Protein AF-A0A9D6K409-F1 (afdb_monomer_lite)

Secondary structure (DSSP, 8-state):
-PPTT---PPPPP----EEEEEEE-TTSTT-EEEEEE-GGGTTSTTS-HHHHHHHHHHHHHHHHHS-GGG------TT-TT-SS-HHHHHSHHHHHHHHHHHHHHHHHHHHT-TTSHHHHHHHHHHHHHHHHHHS-S-S---------PPPPPP-EEEETTTTEEEE------

Structure (mmCIF, N/CA/C/O backbone):
data_AF-A0A9D6K409-F1
#
_entry.id   AF-A0A9D6K409-F1
#
loop_
_atom_site.group_PDB
_atom_site.id
_atom_site.type_symbol
_atom_site.label_atom_id
_atom_site.label_alt_id
_atom_site.label_comp_id
_atom_site.label_asym_id
_atom_site.label_entity_id
_atom_site.label_seq_id
_atom_site.pdbx_PDB_ins_code
_atom_site.Cartn_x
_atom_site.Cartn_y
_atom_site.Cartn_z
_atom_site.occupancy
_atom_site.B_iso_or_equiv
_atom_site.auth_seq_id
_atom_site.auth_comp_id
_atom_site.auth_asym_id
_atom_site.auth_atom_id
_atom_site.pdbx_PDB_model_num
ATOM 1 N N . MET A 1 1 ? 6.506 -5.562 11.663 1.00 74.88 1 MET A N 1
ATOM 2 C CA . MET A 1 1 ? 5.086 -5.156 11.768 1.00 74.88 1 MET A CA 1
ATOM 3 C C . MET A 1 1 ? 4.686 -5.134 13.236 1.00 74.88 1 MET A C 1
ATOM 5 O O . MET A 1 1 ? 5.100 -6.053 13.941 1.00 74.88 1 MET A O 1
ATOM 9 N N . PRO A 1 2 ? 3.951 -4.115 13.719 1.00 81.44 2 PRO A N 1
ATOM 10 C CA . PRO A 1 2 ? 3.450 -4.098 15.094 1.00 81.44 2 PRO A CA 1
ATOM 11 C C . PRO A 1 2 ? 2.512 -5.288 15.328 1.00 81.44 2 PRO A C 1
ATOM 13 O O . PRO A 1 2 ? 1.765 -5.674 14.425 1.00 81.44 2 PRO A O 1
ATOM 16 N N . LYS A 1 3 ? 2.571 -5.899 16.517 1.00 85.06 3 LYS A N 1
ATOM 17 C CA . LYS A 1 3 ? 1.696 -7.034 16.850 1.00 85.06 3 LYS A CA 1
ATOM 18 C C . LYS A 1 3 ? 0.234 -6.566 16.925 1.00 85.06 3 LYS A C 1
ATOM 20 O O . LYS A 1 3 ? 0.008 -5.430 17.344 1.00 85.06 3 LYS A O 1
ATOM 25 N N . PRO A 1 4 ? -0.744 -7.418 16.568 1.00 79.50 4 PRO A N 1
ATOM 26 C CA . PRO A 1 4 ? -2.154 -7.079 16.721 1.00 79.50 4 PRO A CA 1
ATOM 27 C C . PRO A 1 4 ? -2.478 -6.642 18.154 1.00 79.50 4 PRO A C 1
ATOM 29 O O . PRO A 1 4 ? -1.999 -7.252 19.109 1.00 79.50 4 PRO A O 1
ATOM 32 N N . GLY A 1 5 ? -3.286 -5.589 18.293 1.00 75.94 5 GLY A N 1
ATOM 33 C CA . GLY A 1 5 ? -3.719 -5.070 19.596 1.00 75.94 5 GLY A CA 1
ATOM 34 C C . GLY A 1 5 ? -2.733 -4.101 20.254 1.00 75.94 5 GLY A C 1
ATOM 35 O O . GLY A 1 5 ? -3.028 -3.566 21.319 1.00 75.94 5 GLY A O 1
ATOM 36 N N . ILE A 1 6 ? -1.585 -3.833 19.625 1.00 82.81 6 ILE A N 1
ATOM 37 C CA . ILE A 1 6 ? -0.689 -2.754 20.046 1.00 82.81 6 ILE A CA 1
ATOM 38 C C . ILE A 1 6 ? -1.163 -1.445 19.414 1.00 82.81 6 ILE A C 1
ATOM 40 O O . ILE A 1 6 ? -1.349 -1.369 18.200 1.00 82.81 6 ILE A O 1
ATOM 44 N N . ARG A 1 7 ? -1.309 -0.398 20.233 1.00 82.06 7 ARG A N 1
ATOM 45 C CA . ARG A 1 7 ? -1.633 0.945 19.739 1.00 82.06 7 ARG A CA 1
ATOM 46 C C . ARG A 1 7 ? -0.500 1.496 18.876 1.00 82.06 7 ARG A C 1
ATOM 48 O O . ARG A 1 7 ? 0.667 1.446 19.264 1.00 82.06 7 ARG A O 1
ATOM 55 N N . VAL A 1 8 ? -0.862 2.047 17.723 1.00 86.50 8 VAL A N 1
ATOM 56 C CA . VAL A 1 8 ? 0.061 2.668 16.768 1.00 86.50 8 VAL A CA 1
ATOM 57 C C . VAL A 1 8 ? -0.159 4.176 16.790 1.00 86.50 8 VAL A C 1
ATOM 59 O O . VAL A 1 8 ? -1.281 4.646 16.606 1.00 86.50 8 VAL A O 1
ATOM 62 N N . SER A 1 9 ? 0.910 4.936 17.026 1.00 84.06 9 SER A N 1
ATOM 63 C CA . SER A 1 9 ? 0.889 6.398 16.977 1.00 84.06 9 SER A CA 1
ATOM 64 C C . SER A 1 9 ? 1.109 6.917 15.557 1.00 84.06 9 SER A C 1
ATOM 66 O O 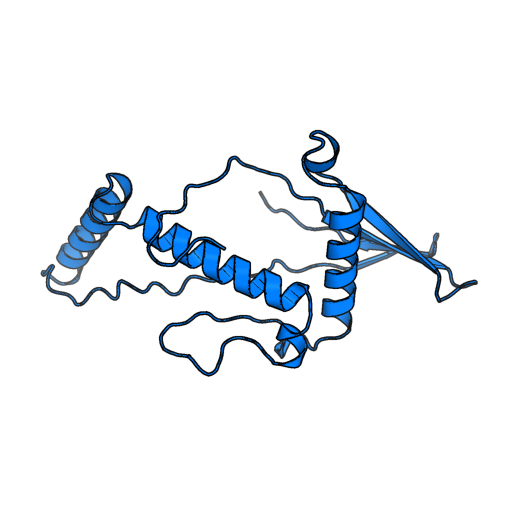. SER A 1 9 ? 1.707 6.252 14.709 1.00 84.06 9 SER A O 1
ATOM 68 N N . LEU A 1 10 ? 0.630 8.135 15.299 1.00 85.50 10 LEU A N 1
ATOM 69 C CA . LEU A 1 10 ? 0.899 8.830 14.045 1.00 85.50 10 LEU A CA 1
ATOM 70 C C . LEU A 1 10 ? 2.362 9.278 13.996 1.00 85.50 10 LEU A C 1
ATOM 72 O O . LEU A 1 10 ? 2.904 9.782 14.983 1.00 85.50 10 LEU A O 1
ATOM 76 N N . SER A 1 11 ? 2.986 9.121 12.832 1.00 83.88 11 SER A N 1
ATOM 77 C CA . SER A 1 11 ? 4.287 9.721 12.561 1.00 83.88 11 SER A CA 1
ATOM 78 C C . SER A 1 11 ? 4.137 11.214 12.242 1.00 83.88 11 SER A C 1
ATOM 80 O O . SER A 1 11 ? 3.062 11.654 11.825 1.00 83.88 11 SER A O 1
ATOM 82 N N . PRO A 1 12 ? 5.219 12.002 12.358 1.00 86.69 12 PRO A N 1
ATOM 83 C CA . PRO A 1 12 ? 5.272 13.331 11.762 1.00 86.69 12 PRO A CA 1
ATOM 84 C C . PRO A 1 12 ? 4.964 13.294 10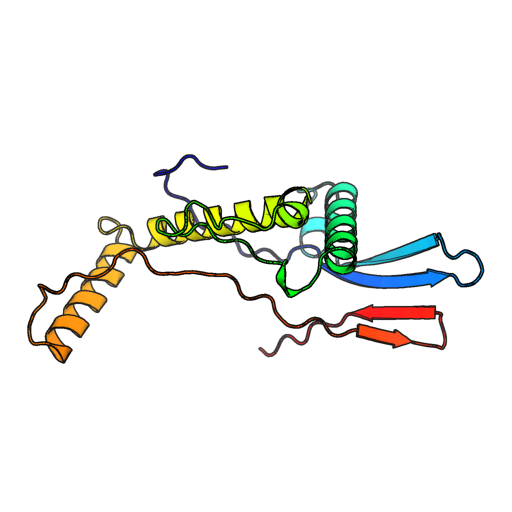.259 1.00 86.69 12 PRO A C 1
ATOM 86 O O . PRO A 1 12 ? 5.142 12.263 9.602 1.00 86.69 12 PRO A O 1
ATOM 89 N N . ALA A 1 13 ? 4.546 14.438 9.713 1.00 86.06 13 ALA A N 1
ATOM 90 C CA . ALA A 1 13 ? 4.397 14.601 8.273 1.00 86.06 13 ALA A CA 1
ATOM 91 C C . ALA A 1 13 ? 5.737 14.347 7.564 1.00 86.06 13 ALA A C 1
ATOM 93 O O . ALA A 1 13 ? 6.794 14.780 8.033 1.00 86.06 13 ALA A O 1
ATOM 94 N N . PHE A 1 14 ? 5.673 13.635 6.443 1.00 84.00 14 PHE A N 1
ATOM 95 C CA . PHE A 1 14 ? 6.836 13.199 5.682 1.00 84.00 14 PHE A CA 1
ATOM 96 C C . PHE A 1 14 ? 6.519 13.243 4.190 1.00 84.00 14 PHE A C 1
ATOM 98 O O . PHE A 1 14 ? 5.485 12.722 3.767 1.00 84.00 14 PHE A O 1
ATOM 105 N N . ASN A 1 15 ? 7.406 13.848 3.399 1.00 86.38 15 ASN A N 1
ATOM 106 C CA . ASN A 1 15 ? 7.340 13.804 1.944 1.00 86.38 15 ASN A CA 1
ATOM 107 C C . ASN A 1 15 ? 8.231 12.662 1.411 1.00 86.38 15 ASN A C 1
ATOM 109 O O . ASN A 1 15 ? 9.458 12.811 1.406 1.00 86.38 15 ASN A O 1
ATOM 113 N N . PRO A 1 16 ? 7.656 11.521 0.982 1.00 85.50 16 PRO A N 1
ATOM 114 C CA . PRO A 1 16 ? 8.441 10.377 0.537 1.00 85.50 16 PRO A CA 1
ATOM 115 C C . PRO A 1 16 ? 9.117 10.634 -0.816 1.00 85.50 16 PRO A C 1
ATOM 117 O O . PRO A 1 16 ? 8.638 11.463 -1.594 1.00 85.50 16 PRO A O 1
ATOM 120 N N . PRO A 1 17 ? 10.188 9.890 -1.144 1.00 88.88 17 PRO A N 1
ATOM 121 C CA . PRO A 1 17 ? 10.723 9.862 -2.496 1.00 88.88 17 PRO A CA 1
ATOM 122 C C . PRO A 1 17 ? 9.666 9.421 -3.513 1.00 88.88 17 PRO A C 1
ATOM 124 O O . PRO A 1 17 ? 8.848 8.540 -3.242 1.00 88.88 17 PRO A O 1
ATOM 127 N N . ILE A 1 18 ? 9.692 10.016 -4.705 1.00 88.81 18 ILE A N 1
ATOM 128 C CA . ILE A 1 18 ? 8.729 9.741 -5.776 1.00 88.81 18 ILE A CA 1
ATOM 129 C C . ILE A 1 18 ? 9.478 9.509 -7.084 1.00 88.81 18 ILE A C 1
ATOM 131 O O . ILE A 1 18 ? 10.304 10.324 -7.495 1.00 88.81 18 ILE A O 1
ATOM 135 N N . LEU A 1 19 ? 9.129 8.435 -7.794 1.00 88.75 19 LEU A N 1
ATOM 136 C CA . LEU A 1 19 ? 9.567 8.241 -9.172 1.00 88.75 19 LEU A CA 1
ATOM 137 C C . LEU A 1 19 ? 8.835 9.232 -10.095 1.00 88.75 19 LEU A C 1
ATOM 139 O O . LEU A 1 19 ? 7.609 9.213 -10.191 1.00 88.75 19 LEU A O 1
ATOM 143 N N . LYS A 1 20 ? 9.585 10.110 -10.765 1.00 88.38 20 LYS A N 1
ATOM 144 C CA . LYS A 1 20 ? 9.060 11.179 -11.633 1.00 88.38 20 LYS A CA 1
ATOM 145 C C . LYS A 1 20 ? 9.179 10.871 -13.116 1.00 88.38 20 LYS A C 1
ATOM 147 O O . LYS A 1 20 ? 8.471 11.47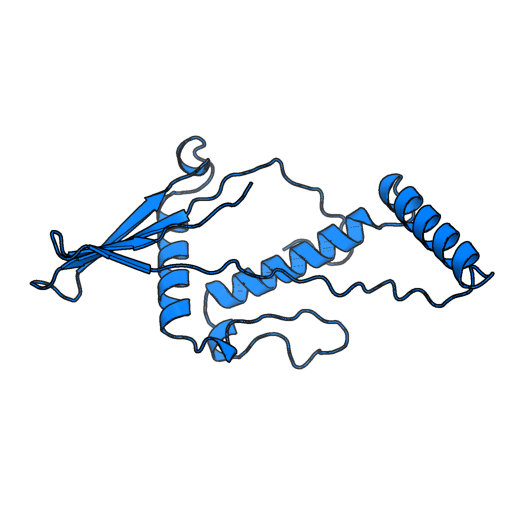9 -13.907 1.00 88.38 20 LYS A O 1
ATOM 152 N N . GLY A 1 21 ? 10.096 10.005 -13.531 1.00 87.25 21 GLY A N 1
ATOM 153 C CA . GLY A 1 21 ? 10.411 9.869 -14.951 1.00 87.25 21 GLY A CA 1
ATOM 154 C C . GLY A 1 21 ? 11.167 8.601 -15.292 1.00 87.25 21 GLY A C 1
ATOM 155 O O . GLY A 1 21 ? 11.855 8.027 -14.448 1.00 87.25 21 GLY A O 1
ATOM 156 N N . LEU A 1 22 ? 11.049 8.214 -16.558 1.00 88.19 22 LEU A N 1
ATOM 157 C CA . LEU A 1 22 ? 11.830 7.159 -17.186 1.00 88.19 22 LEU A CA 1
ATOM 158 C C . LEU A 1 22 ? 12.397 7.706 -18.495 1.00 88.19 22 LEU A C 1
ATOM 160 O O . LEU A 1 22 ? 11.656 8.170 -19.365 1.00 88.19 22 LEU A O 1
ATOM 164 N N . LYS A 1 23 ? 13.714 7.628 -18.641 1.00 87.19 23 LYS A N 1
ATOM 165 C CA . LYS A 1 23 ? 14.391 7.846 -19.912 1.00 87.19 23 LYS A CA 1
ATOM 166 C C . LYS A 1 23 ? 14.759 6.499 -20.512 1.00 87.19 23 LYS A C 1
ATOM 168 O O . LYS A 1 23 ? 15.394 5.673 -19.855 1.00 87.19 23 LYS A O 1
ATOM 173 N N . VAL A 1 24 ? 14.370 6.317 -21.767 1.00 86.25 24 VAL A N 1
ATOM 174 C CA . VAL A 1 24 ? 14.714 5.147 -22.574 1.00 86.25 24 VAL A CA 1
ATOM 175 C C . VAL A 1 24 ? 15.778 5.541 -23.592 1.00 86.25 24 VAL A C 1
ATOM 177 O O . VAL A 1 24 ? 15.830 6.689 -24.036 1.00 86.25 24 VAL A O 1
ATOM 180 N N . HIS A 1 25 ? 16.647 4.600 -23.951 1.00 86.94 25 HIS A N 1
ATOM 181 C CA . HIS A 1 25 ? 17.719 4.827 -24.920 1.00 86.94 25 HIS A CA 1
ATOM 182 C C . HIS A 1 25 ? 17.485 3.922 -26.134 1.00 86.94 25 HIS A C 1
ATOM 184 O O . HIS A 1 25 ? 17.727 2.723 -26.022 1.00 86.94 25 HIS A O 1
ATOM 190 N N . PRO A 1 26 ? 17.016 4.446 -27.283 1.00 85.50 26 PRO A N 1
ATOM 191 C CA . PRO A 1 26 ? 16.716 3.622 -28.461 1.00 85.50 26 PRO A CA 1
ATOM 192 C C . PRO A 1 26 ? 17.909 2.785 -28.939 1.00 85.50 26 PRO A C 1
ATOM 194 O O . PRO A 1 26 ? 17.744 1.630 -29.319 1.00 85.50 26 PRO A O 1
ATOM 197 N N . ASP A 1 27 ? 19.115 3.344 -28.828 1.00 91.19 27 ASP A N 1
ATOM 198 C CA . ASP A 1 27 ? 20.362 2.686 -29.235 1.00 91.19 27 ASP A CA 1
ATOM 199 C C . ASP A 1 27 ? 20.825 1.601 -28.241 1.00 91.19 27 ASP A C 1
ATOM 201 O O . ASP A 1 27 ? 21.714 0.808 -28.544 1.00 91.19 27 ASP A O 1
ATOM 205 N N . ASN A 1 28 ? 20.243 1.555 -27.036 1.00 90.25 28 ASN A N 1
ATOM 206 C CA . ASN A 1 28 ? 20.486 0.516 -26.038 1.00 90.25 28 ASN A CA 1
ATOM 207 C C . ASN A 1 28 ? 19.191 0.227 -25.251 1.00 90.25 28 ASN A C 1
ATOM 209 O O . ASN A 1 28 ? 18.998 0.776 -24.161 1.00 90.25 28 ASN A O 1
ATOM 213 N N . PRO A 1 29 ? 18.308 -0.642 -25.773 1.00 85.12 29 PRO A N 1
ATOM 214 C CA . PRO A 1 29 ? 16.947 -0.819 -25.261 1.00 85.12 29 PRO A CA 1
ATOM 215 C C . PRO A 1 29 ? 16.872 -1.419 -23.850 1.00 85.12 29 PRO A C 1
ATOM 217 O O . PRO A 1 29 ? 15.819 -1.366 -23.222 1.00 85.12 29 PRO A O 1
ATOM 220 N N . PHE A 1 30 ? 17.972 -1.971 -23.331 1.00 86.62 30 PHE A N 1
ATOM 221 C CA . PHE A 1 30 ? 18.052 -2.483 -21.959 1.00 86.62 30 PHE A CA 1
ATOM 222 C C . PHE A 1 30 ? 18.588 -1.450 -20.961 1.00 86.62 30 PHE A C 1
ATOM 224 O O . PHE A 1 30 ? 18.674 -1.731 -19.764 1.00 86.62 30 PHE A O 1
ATOM 231 N N . ARG A 1 31 ? 18.952 -0.252 -21.432 1.00 89.25 31 ARG A N 1
ATOM 232 C CA . ARG A 1 31 ? 19.364 0.859 -20.581 1.00 89.25 31 ARG A CA 1
ATOM 233 C C . ARG A 1 31 ? 18.165 1.743 -20.254 1.00 89.25 31 ARG A C 1
ATOM 235 O O . ARG A 1 31 ? 17.541 2.329 -21.136 1.00 89.25 31 ARG A O 1
ATOM 242 N N . PHE A 1 32 ? 17.936 1.915 -18.959 1.00 89.06 32 PHE A N 1
ATOM 243 C CA . PHE A 1 32 ? 16.895 2.770 -18.408 1.00 89.06 32 PHE A CA 1
ATOM 244 C C . PHE A 1 32 ? 17.508 3.726 -17.392 1.00 89.06 32 PHE A C 1
ATOM 246 O O . PHE A 1 32 ? 18.185 3.274 -16.467 1.00 89.06 32 PHE A O 1
ATOM 253 N N . ASP A 1 33 ? 17.239 5.025 -17.531 1.00 90.50 33 ASP A N 1
ATOM 254 C CA . ASP A 1 33 ? 17.551 5.985 -16.471 1.00 90.50 33 ASP A CA 1
ATOM 255 C C . ASP A 1 33 ? 16.245 6.400 -15.780 1.00 90.50 33 ASP A C 1
ATOM 257 O O . ASP A 1 33 ? 15.317 6.906 -16.418 1.00 90.50 33 ASP A O 1
ATOM 261 N N . PHE A 1 34 ? 16.170 6.190 -14.468 1.00 90.19 34 PHE A N 1
ATOM 262 C CA . PHE A 1 34 ? 15.024 6.579 -13.649 1.00 90.19 34 PHE A CA 1
ATOM 263 C C . PHE A 1 34 ? 15.279 7.940 -13.001 1.00 90.19 34 PHE A C 1
ATOM 265 O O . PHE A 1 34 ? 16.337 8.176 -12.420 1.00 90.19 34 PHE A O 1
ATOM 272 N N . ILE A 1 35 ? 14.294 8.833 -13.086 1.00 90.06 35 ILE A N 1
ATOM 273 C CA . ILE A 1 35 ? 14.352 10.171 -12.491 1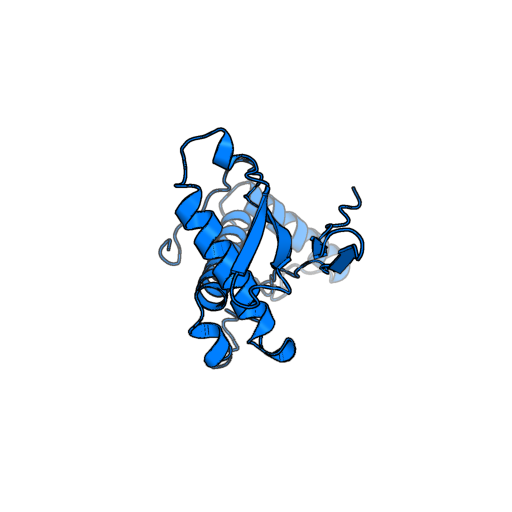.00 90.06 35 ILE A CA 1
ATOM 274 C C . ILE A 1 35 ? 13.532 10.144 -11.207 1.00 90.06 35 ILE A C 1
ATOM 276 O O . ILE A 1 35 ? 12.319 9.930 -11.258 1.00 90.06 35 ILE A O 1
ATOM 280 N N . LEU A 1 36 ? 14.181 10.372 -10.066 1.00 88.12 36 LEU A N 1
ATOM 281 C CA . LEU A 1 36 ? 13.543 10.381 -8.753 1.00 88.12 36 LEU A CA 1
ATOM 282 C C . LEU A 1 36 ? 13.600 11.769 -8.118 1.00 88.12 36 LEU A C 1
ATOM 284 O O . LEU A 1 36 ? 14.605 12.470 -8.193 1.00 88.12 36 LEU A O 1
ATOM 288 N N . ASP A 1 37 ? 12.510 12.128 -7.459 1.00 88.62 37 ASP A N 1
ATOM 289 C CA . ASP A 1 37 ? 12.457 13.181 -6.456 1.00 88.62 37 ASP A CA 1
ATOM 290 C C . ASP A 1 37 ? 12.748 12.537 -5.105 1.00 88.62 37 ASP A C 1
ATOM 292 O O . ASP A 1 37 ? 12.120 11.542 -4.745 1.00 88.62 37 ASP A O 1
ATOM 296 N N . THR A 1 38 ? 13.741 13.053 -4.391 1.00 86.00 38 THR A N 1
ATOM 297 C CA . THR A 1 38 ? 14.229 12.451 -3.148 1.00 86.00 38 THR A CA 1
ATOM 298 C C . THR A 1 38 ? 13.377 12.821 -1.935 1.00 86.00 38 THR A C 1
ATOM 300 O O . THR A 1 38 ? 13.539 12.199 -0.883 1.00 86.00 38 THR A O 1
ATOM 303 N N . GLY A 1 39 ? 12.469 13.798 -2.065 1.00 86.94 39 GLY A N 1
ATOM 304 C CA . GLY A 1 39 ? 11.652 14.289 -0.959 1.00 86.94 39 GLY A CA 1
ATOM 305 C C . GLY A 1 39 ? 12.484 14.610 0.290 1.00 86.94 39 GLY A C 1
ATOM 306 O O . GLY A 1 39 ? 13.624 15.074 0.212 1.00 86.94 39 GLY A O 1
ATOM 307 N N . ASP A 1 40 ? 11.935 14.297 1.462 1.00 83.38 40 ASP A N 1
ATOM 308 C CA . ASP A 1 40 ? 12.613 14.511 2.746 1.00 83.38 40 ASP A CA 1
ATOM 309 C C . ASP A 1 40 ? 13.739 13.493 3.016 1.00 83.38 40 ASP A C 1
ATOM 311 O O . ASP A 1 40 ? 14.573 13.716 3.900 1.00 83.38 40 ASP A O 1
ATOM 315 N N . ALA A 1 41 ? 13.797 12.386 2.263 1.00 72.50 41 ALA A N 1
ATOM 316 C CA . ALA A 1 41 ? 14.804 11.335 2.439 1.00 72.50 41 ALA A CA 1
ATOM 317 C C . ALA A 1 41 ? 16.198 11.751 1.943 1.00 72.50 41 ALA A C 1
ATOM 319 O O . ALA A 1 41 ? 17.202 11.205 2.391 1.00 72.50 41 ALA A O 1
ATOM 320 N N . GLY A 1 42 ? 16.281 12.725 1.030 1.00 63.94 42 GLY A N 1
ATOM 321 C CA . GLY A 1 42 ? 17.563 13.299 0.608 1.00 63.94 42 GLY A CA 1
ATOM 322 C C . GLY A 1 42 ? 18.197 14.202 1.673 1.00 63.94 42 GLY A C 1
ATOM 323 O O . GLY A 1 42 ? 19.419 14.277 1.770 1.00 63.94 42 GLY A O 1
ATOM 324 N N . ALA A 1 43 ? 17.370 14.870 2.484 1.00 61.69 43 ALA A N 1
ATOM 325 C CA . ALA A 1 43 ? 17.808 15.861 3.469 1.00 61.69 43 ALA A CA 1
ATOM 326 C C . ALA A 1 43 ? 18.170 15.251 4.831 1.00 61.69 43 ALA A C 1
ATOM 328 O O . ALA A 1 43 ? 19.010 15.778 5.557 1.00 61.69 43 ALA A O 1
ATOM 329 N N . ARG A 1 44 ? 17.537 14.135 5.193 1.00 55.38 44 ARG A N 1
ATOM 330 C CA . ARG A 1 44 ? 17.807 13.399 6.429 1.00 55.38 44 ARG A CA 1
ATOM 331 C C . ARG A 1 44 ? 18.356 12.053 5.996 1.00 55.38 44 ARG A C 1
ATOM 333 O O . ARG A 1 44 ? 17.645 11.344 5.301 1.00 55.38 44 ARG A O 1
ATOM 340 N N . HIS A 1 45 ? 19.576 11.683 6.384 1.00 54.41 45 HIS A N 1
ATOM 341 C CA . HIS A 1 45 ? 20.219 10.386 6.091 1.00 54.41 45 HIS A CA 1
ATOM 342 C C . HIS A 1 45 ? 19.485 9.162 6.706 1.00 54.41 45 HIS A C 1
ATOM 344 O O . HIS A 1 45 ? 20.111 8.222 7.180 1.00 54.41 45 HIS A O 1
ATOM 350 N N . ALA A 1 46 ? 18.154 9.192 6.764 1.00 55.91 46 ALA A N 1
ATOM 351 C CA . ALA A 1 46 ? 17.284 8.246 7.437 1.00 55.91 46 ALA A CA 1
ATOM 352 C C . ALA A 1 46 ? 17.071 6.960 6.629 1.00 55.91 46 ALA A C 1
ATOM 354 O O . ALA A 1 46 ? 16.731 5.941 7.222 1.00 55.91 46 ALA A O 1
ATOM 355 N N . VAL A 1 47 ? 17.282 6.988 5.305 1.00 59.69 47 VAL A N 1
ATOM 356 C CA . VAL A 1 47 ? 17.189 5.796 4.453 1.00 59.69 47 VAL A CA 1
ATOM 357 C C . VAL A 1 47 ? 18.268 5.828 3.366 1.00 59.69 47 VAL A C 1
ATOM 359 O O . VAL A 1 47 ? 18.473 6.886 2.761 1.00 59.69 47 VAL A O 1
ATOM 362 N N . PRO A 1 48 ? 18.961 4.711 3.069 1.00 73.69 48 PRO A N 1
ATOM 363 C CA . PRO A 1 48 ? 19.853 4.644 1.919 1.00 73.69 48 PRO A CA 1
ATOM 364 C C . PRO A 1 48 ? 19.060 4.927 0.638 1.00 73.69 48 PRO A C 1
ATOM 366 O O . PRO A 1 48 ? 18.272 4.099 0.185 1.00 73.69 48 PRO A O 1
ATOM 369 N N . LEU A 1 49 ? 19.281 6.094 0.020 1.00 79.06 49 LEU A N 1
ATOM 370 C CA . LEU A 1 49 ? 18.540 6.538 -1.171 1.00 79.06 49 LEU A CA 1
ATOM 371 C C . LEU A 1 49 ? 18.534 5.480 -2.286 1.00 79.06 49 LEU A C 1
ATOM 373 O O . LEU A 1 49 ? 17.565 5.361 -3.032 1.00 79.06 49 LEU A O 1
ATOM 377 N N . ARG A 1 50 ? 19.602 4.681 -2.380 1.00 83.25 50 ARG A N 1
ATOM 378 C CA . ARG A 1 50 ? 19.719 3.574 -3.332 1.00 83.25 50 ARG A CA 1
ATOM 379 C C . ARG A 1 50 ? 18.700 2.459 -3.087 1.00 83.25 50 ARG A C 1
ATOM 381 O O . ARG A 1 50 ? 18.156 1.938 -4.058 1.00 83.25 50 ARG A O 1
ATOM 388 N N . GLU A 1 51 ? 18.452 2.082 -1.837 1.00 86.81 51 GLU A N 1
ATOM 389 C CA . GLU A 1 51 ? 17.496 1.022 -1.489 1.00 86.81 51 GLU A CA 1
ATOM 390 C C . GLU A 1 51 ? 16.070 1.467 -1.810 1.00 86.81 51 GLU A C 1
ATOM 392 O O . GLU A 1 51 ? 15.368 0.774 -2.545 1.00 86.81 51 GLU A O 1
ATOM 397 N N . GLU A 1 52 ? 15.696 2.678 -1.390 1.00 87.25 52 GLU A N 1
ATOM 398 C CA . GLU A 1 52 ? 14.386 3.261 -1.711 1.00 87.25 52 GLU A CA 1
ATOM 399 C C . GLU A 1 52 ? 14.196 3.452 -3.214 1.00 87.25 52 GLU A C 1
ATOM 401 O O . GLU A 1 52 ? 13.153 3.105 -3.763 1.00 87.25 52 GLU A O 1
ATOM 406 N N . SER A 1 53 ? 15.226 3.923 -3.923 1.00 88.94 53 SER A N 1
ATOM 407 C CA . SER A 1 53 ? 15.160 4.043 -5.384 1.00 88.94 53 SER A CA 1
ATOM 408 C C . SER A 1 53 ? 14.959 2.679 -6.045 1.00 88.94 53 SER A C 1
ATOM 410 O O . SER A 1 53 ? 14.129 2.540 -6.940 1.00 88.94 53 SER A O 1
ATOM 412 N N . THR A 1 54 ? 15.672 1.649 -5.579 1.00 91.56 54 THR A N 1
ATOM 413 C CA . THR A 1 54 ? 15.540 0.277 -6.096 1.00 91.56 54 THR A CA 1
ATOM 414 C C . THR A 1 54 ? 14.134 -0.265 -5.859 1.00 91.56 54 THR A C 1
ATOM 416 O O . THR A 1 54 ? 13.541 -0.865 -6.754 1.00 91.56 54 THR A O 1
ATOM 419 N N . LYS A 1 55 ? 13.578 -0.023 -4.672 1.00 92.88 55 LYS A N 1
ATOM 420 C CA . LYS A 1 55 ? 12.211 -0.395 -4.312 1.00 92.88 55 LYS A CA 1
ATOM 421 C C . LYS A 1 55 ? 11.176 0.287 -5.209 1.00 92.8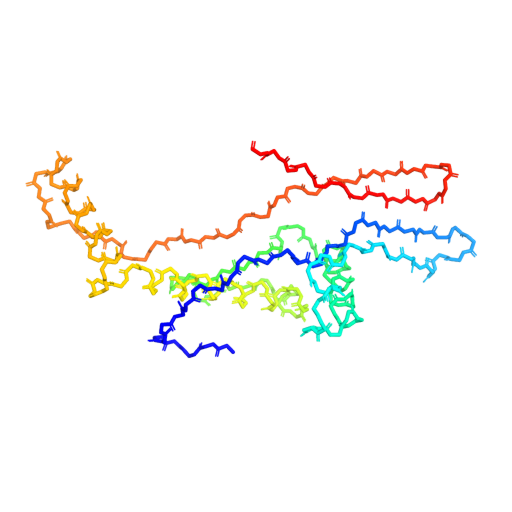8 55 LYS A C 1
ATOM 423 O O . LYS A 1 55 ? 10.329 -0.392 -5.783 1.00 92.88 55 LYS A O 1
ATOM 428 N N . LEU A 1 56 ? 11.290 1.600 -5.420 1.00 92.50 56 LEU A N 1
ATOM 429 C CA . LEU A 1 56 ? 10.401 2.347 -6.319 1.00 92.50 56 LEU A CA 1
ATOM 430 C C . LEU A 1 56 ? 10.478 1.851 -7.770 1.00 92.50 56 LEU A C 1
ATOM 432 O O . LEU A 1 56 ? 9.451 1.739 -8.439 1.00 92.50 56 LEU A O 1
ATOM 436 N N . ILE A 1 57 ? 11.671 1.494 -8.248 1.00 92.25 57 ILE A N 1
ATOM 437 C CA . ILE A 1 57 ? 11.854 0.895 -9.577 1.00 92.25 57 ILE A CA 1
ATOM 438 C C . ILE A 1 57 ? 11.166 -0.473 -9.656 1.00 92.25 57 ILE A C 1
ATOM 440 O O . ILE A 1 57 ? 10.442 -0.741 -10.613 1.00 92.25 57 ILE A O 1
ATOM 444 N N . LYS A 1 58 ? 11.329 -1.330 -8.641 1.00 93.75 58 LYS A N 1
ATOM 445 C CA . LYS A 1 58 ? 10.627 -2.623 -8.581 1.00 93.75 58 LYS A CA 1
ATOM 446 C C . LYS A 1 58 ? 9.113 -2.449 -8.586 1.00 93.75 58 LYS A C 1
ATOM 448 O O . LYS A 1 58 ? 8.430 -3.233 -9.233 1.00 93.75 58 LYS A O 1
ATOM 453 N N . TYR A 1 59 ? 8.588 -1.434 -7.902 1.00 93.62 59 TYR A N 1
ATOM 454 C CA . TYR A 1 59 ? 7.151 -1.147 -7.894 1.00 93.62 59 TYR A CA 1
ATOM 455 C C . TYR A 1 59 ? 6.658 -0.749 -9.275 1.00 93.62 59 TYR A C 1
ATOM 457 O O . TYR A 1 59 ? 5.660 -1.280 -9.751 1.00 93.62 59 TYR A O 1
ATOM 465 N N . PHE A 1 60 ? 7.395 0.134 -9.944 1.00 91.38 60 PHE A N 1
ATOM 466 C CA . PHE A 1 60 ? 7.091 0.523 -11.312 1.00 91.38 60 PHE A CA 1
ATOM 467 C C . PHE A 1 60 ? 7.065 -0.694 -12.250 1.00 91.38 60 PHE A C 1
ATOM 469 O O . PHE A 1 60 ? 6.086 -0.904 -12.961 1.00 91.38 60 PHE A O 1
ATOM 476 N N . LEU A 1 61 ? 8.077 -1.562 -12.192 1.00 91.50 61 LEU A N 1
ATOM 477 C CA . LEU A 1 61 ? 8.123 -2.777 -13.012 1.00 91.50 61 LEU A CA 1
ATOM 478 C C . LEU A 1 61 ? 7.009 -3.772 -12.649 1.00 91.50 61 LEU A C 1
ATOM 480 O O . LEU A 1 61 ? 6.414 -4.376 -13.542 1.00 91.50 61 LEU A O 1
ATOM 484 N N . ALA A 1 62 ? 6.674 -3.911 -11.364 1.00 93.31 62 ALA A N 1
ATOM 485 C CA . ALA A 1 62 ? 5.536 -4.716 -10.924 1.00 93.31 62 ALA A CA 1
ATOM 486 C C . ALA A 1 62 ? 4.223 -4.184 -11.520 1.00 93.31 62 ALA A C 1
ATOM 488 O O . ALA A 1 62 ? 3.441 -4.962 -12.056 1.00 93.31 62 ALA A O 1
ATOM 489 N N . SER A 1 63 ? 4.015 -2.862 -11.535 1.00 90.31 63 SER A N 1
ATOM 490 C CA . SER A 1 63 ? 2.811 -2.267 -12.134 1.00 90.31 63 SER A CA 1
ATOM 491 C C . SER A 1 63 ? 2.700 -2.456 -13.651 1.00 90.31 63 SER A C 1
ATOM 493 O O . SER A 1 63 ? 1.595 -2.444 -14.179 1.00 90.31 63 SER A O 1
ATOM 495 N N . LEU A 1 64 ? 3.821 -2.661 -14.353 1.00 90.44 64 LEU A N 1
ATOM 496 C CA . LEU A 1 64 ? 3.824 -2.959 -15.790 1.00 90.44 64 LEU A CA 1
ATOM 497 C C . LEU A 1 64 ? 3.590 -4.442 -16.100 1.00 90.44 64 LEU A C 1
ATOM 499 O O . LEU A 1 64 ? 3.206 -4.782 -17.215 1.00 90.44 64 LEU A O 1
ATOM 503 N N . THR A 1 65 ? 3.865 -5.328 -15.142 1.00 92.06 65 THR A N 1
ATOM 504 C CA . THR A 1 65 ? 3.850 -6.788 -15.343 1.00 92.06 65 THR A CA 1
ATOM 505 C C . THR A 1 65 ? 2.652 -7.477 -14.695 1.00 92.06 65 THR A C 1
ATOM 507 O O . THR A 1 65 ? 2.370 -8.631 -15.012 1.00 92.06 65 THR A O 1
ATOM 510 N N . VAL A 1 66 ? 1.920 -6.777 -13.826 1.00 93.88 66 VAL A N 1
ATOM 511 C CA . VAL A 1 66 ? 0.700 -7.262 -13.174 1.00 93.88 66 VAL A CA 1
ATOM 512 C C . VAL A 1 66 ? -0.520 -6.570 -13.797 1.00 93.88 66 VAL A C 1
ATOM 514 O O . VAL A 1 66 ? -0.534 -5.342 -13.882 1.00 93.88 66 VAL A O 1
ATOM 517 N N . PRO A 1 67 ? -1.559 -7.315 -14.224 1.00 93.50 67 PRO A N 1
ATOM 518 C CA . PRO A 1 67 ? -2.788 -6.718 -14.740 1.00 93.50 67 PRO A CA 1
ATOM 519 C C . PRO A 1 67 ? -3.440 -5.775 -13.724 1.00 93.50 67 PRO A C 1
ATOM 521 O O . PRO A 1 67 ? -3.508 -6.089 -12.540 1.00 93.50 67 PRO A O 1
ATOM 524 N N . GLU A 1 68 ? -4.013 -4.661 -14.186 1.00 89.62 68 GLU A N 1
ATOM 525 C CA . GLU A 1 68 ? -4.633 -3.651 -13.309 1.00 89.62 68 GLU A CA 1
ATOM 526 C C . GLU A 1 68 ? -5.695 -4.241 -12.365 1.00 89.62 68 GLU A C 1
ATOM 528 O O . GLU A 1 68 ? -5.746 -3.904 -11.184 1.00 89.62 68 GLU A O 1
ATOM 533 N N . ARG A 1 69 ? -6.497 -5.196 -12.855 1.00 92.12 69 ARG A N 1
ATOM 534 C CA . ARG A 1 69 ? -7.515 -5.908 -12.060 1.00 92.12 69 ARG A CA 1
ATOM 535 C C . ARG A 1 69 ? -6.951 -6.716 -10.884 1.00 92.12 69 ARG A C 1
ATOM 537 O O . ARG A 1 69 ? -7.715 -7.080 -9.994 1.00 92.12 69 ARG A O 1
ATOM 544 N N . ASP A 1 70 ? -5.649 -6.994 -10.892 1.00 93.94 70 ASP A N 1
ATOM 545 C CA . ASP A 1 70 ? -4.941 -7.776 -9.879 1.00 93.94 70 ASP A CA 1
ATOM 546 C C . ASP A 1 70 ? -4.113 -6.879 -8.928 1.00 93.94 70 ASP A C 1
ATOM 548 O O . ASP A 1 70 ? -3.512 -7.367 -7.973 1.00 93.94 70 ASP A O 1
ATOM 552 N N . LEU A 1 71 ? -4.111 -5.553 -9.129 1.00 91.62 71 LEU A N 1
ATOM 553 C CA . LEU A 1 71 ? -3.412 -4.578 -8.279 1.00 91.62 71 LEU A CA 1
ATOM 554 C C . LEU A 1 71 ? -4.249 -4.170 -7.055 1.00 91.62 71 LEU A C 1
ATOM 556 O O . LEU A 1 71 ? -4.585 -2.999 -6.868 1.00 91.62 71 LEU A O 1
ATOM 560 N N . TRP A 1 72 ? -4.596 -5.130 -6.199 1.00 92.69 72 TRP A N 1
ATOM 561 C CA . TRP A 1 72 ? -5.344 -4.862 -4.967 1.00 92.69 72 TRP A CA 1
ATOM 562 C C . TRP A 1 72 ? -4.904 -5.755 -3.804 1.00 92.69 72 TRP A C 1
ATOM 564 O O . TRP A 1 72 ? -4.344 -6.834 -3.987 1.00 92.69 72 TRP A O 1
ATOM 574 N N . VAL A 1 73 ? -5.183 -5.283 -2.589 1.00 92.75 73 VAL A N 1
ATOM 575 C CA . VAL A 1 73 ? -5.008 -6.015 -1.329 1.00 92.75 73 VAL A CA 1
ATOM 576 C C . VAL A 1 73 ? -6.246 -5.823 -0.458 1.00 92.75 73 VAL A C 1
ATOM 578 O O . VAL A 1 73 ? -6.964 -4.832 -0.605 1.00 92.75 73 VAL A O 1
ATOM 581 N N . ASN A 1 74 ? -6.515 -6.765 0.439 1.00 91.19 74 ASN A N 1
ATOM 582 C CA . ASN A 1 74 ? -7.693 -6.752 1.292 1.00 91.19 74 ASN A CA 1
ATOM 583 C C . ASN A 1 74 ? -7.453 -7.517 2.600 1.00 91.19 74 ASN A C 1
ATOM 585 O O . ASN A 1 74 ? -7.390 -8.739 2.615 1.00 91.19 74 ASN A O 1
ATOM 589 N N . LEU A 1 75 ? -7.398 -6.814 3.729 1.00 88.12 75 LEU A N 1
ATOM 590 C CA . LEU A 1 75 ? -7.404 -7.440 5.060 1.00 88.12 75 LEU A CA 1
ATOM 591 C C . LEU A 1 75 ? -8.776 -7.356 5.741 1.00 88.12 75 LEU A C 1
ATOM 593 O O . LEU A 1 75 ? -8.888 -6.988 6.911 1.00 88.12 75 LEU A O 1
ATOM 597 N N . SER A 1 76 ? -9.843 -7.656 5.003 1.00 85.69 76 SER A N 1
ATOM 598 C CA . SER A 1 76 ? -11.197 -7.742 5.557 1.00 85.69 76 SER A CA 1
ATOM 599 C C . SER A 1 76 ? -11.342 -8.998 6.433 1.00 85.69 76 SER A C 1
ATOM 601 O O . SER A 1 76 ? -11.105 -10.106 5.948 1.00 85.69 76 SER A O 1
ATOM 603 N N . PRO A 1 77 ? -11.798 -8.882 7.699 1.00 79.81 77 PRO A N 1
ATOM 604 C CA . PRO A 1 77 ? -12.015 -10.039 8.580 1.00 79.81 77 PRO A CA 1
ATOM 605 C C . PRO A 1 77 ? -13.004 -11.078 8.027 1.00 79.81 77 PRO A C 1
ATOM 607 O O . PRO A 1 77 ? -12.981 -12.240 8.435 1.00 79.81 77 PRO A O 1
ATOM 610 N N . TYR A 1 78 ? -13.877 -10.648 7.112 1.00 84.19 78 TYR A N 1
ATOM 611 C CA . TYR A 1 78 ? -14.935 -11.458 6.509 1.00 84.19 78 TYR A CA 1
ATOM 612 C C . TYR A 1 78 ? -14.508 -12.137 5.200 1.00 84.19 78 TYR A C 1
ATOM 614 O O . TYR A 1 78 ? -15.234 -12.986 4.698 1.00 84.19 78 TYR A O 1
ATOM 622 N N . GLU A 1 79 ? -13.349 -11.778 4.640 1.00 85.88 79 GLU A N 1
ATOM 623 C CA . GLU A 1 79 ? -12.868 -12.261 3.338 1.00 85.88 79 GLU A CA 1
ATOM 624 C C . GLU A 1 79 ? -11.488 -12.919 3.483 1.00 85.88 79 GLU A C 1
ATOM 626 O O . GLU A 1 79 ? -10.510 -12.515 2.858 1.00 85.88 79 GLU A O 1
ATOM 631 N N . LYS A 1 80 ? -11.407 -13.946 4.334 1.00 85.88 80 LYS A N 1
ATOM 632 C CA . LYS A 1 80 ? -10.143 -14.617 4.689 1.00 85.88 80 LYS A CA 1
ATOM 633 C C . LYS A 1 80 ? -9.410 -15.225 3.491 1.00 85.88 80 LYS A C 1
ATOM 635 O O . LYS A 1 80 ? -8.187 -15.267 3.499 1.00 85.88 80 LYS A O 1
ATOM 640 N N . ASP A 1 81 ? -10.149 -15.640 2.466 1.00 89.69 81 ASP A N 1
ATOM 641 C CA . ASP A 1 81 ? -9.591 -16.286 1.272 1.00 89.69 81 ASP A CA 1
ATOM 642 C C . ASP A 1 81 ? -9.298 -15.291 0.136 1.00 89.69 81 ASP A C 1
ATOM 644 O O . ASP A 1 81 ? -8.811 -15.668 -0.927 1.00 89.69 81 ASP A O 1
ATOM 648 N N . ARG A 1 82 ? -9.585 -13.999 0.343 1.00 91.94 82 ARG A N 1
ATOM 649 C CA . ARG A 1 82 ? -9.430 -12.947 -0.666 1.00 91.94 82 ARG A CA 1
ATOM 650 C C . ARG A 1 82 ? -8.572 -11.819 -0.102 1.00 91.94 82 ARG A C 1
ATOM 652 O O . ARG A 1 82 ? -9.073 -10.733 0.183 1.00 91.94 82 ARG A O 1
ATOM 659 N N . ILE A 1 83 ? -7.279 -12.111 0.051 1.00 93.50 83 ILE A N 1
ATOM 660 C CA . ILE A 1 83 ? -6.294 -11.211 0.670 1.00 93.50 83 ILE A CA 1
ATOM 661 C C . ILE A 1 83 ? -5.512 -10.410 -0.370 1.00 93.50 83 ILE A C 1
ATOM 663 O O . ILE A 1 83 ? -5.437 -9.189 -0.297 1.00 93.50 83 ILE A O 1
ATOM 667 N N . VAL A 1 84 ? -4.906 -11.097 -1.331 1.00 95.31 84 VAL A N 1
ATOM 668 C CA . VAL A 1 84 ? -4.107 -10.503 -2.407 1.00 95.31 84 VAL A CA 1
ATOM 669 C C . VAL A 1 84 ? -4.040 -11.515 -3.553 1.00 95.31 84 VAL A C 1
ATOM 671 O O . VAL A 1 84 ? -3.959 -12.714 -3.273 1.00 95.31 84 VAL A O 1
ATOM 674 N N . PRO A 1 85 ? -4.084 -11.093 -4.828 1.00 96.06 85 PRO A N 1
ATOM 675 C CA . PRO A 1 85 ? -3.824 -11.992 -5.948 1.00 96.06 85 PRO A CA 1
ATOM 676 C C . PRO A 1 85 ? -2.435 -12.626 -5.838 1.00 96.06 85 PRO A C 1
ATOM 678 O O . PRO A 1 85 ? -1.470 -11.945 -5.499 1.00 96.06 85 PRO A O 1
ATOM 681 N N . GLU A 1 86 ? -2.325 -13.922 -6.129 1.00 93.56 86 GLU A N 1
ATOM 682 C CA . GLU A 1 86 ? -1.108 -14.708 -5.878 1.00 93.56 86 GLU A CA 1
ATOM 683 C C . GLU A 1 86 ? 0.141 -14.096 -6.533 1.00 93.56 86 GLU A C 1
ATOM 685 O O . GLU A 1 86 ? 1.131 -13.821 -5.852 1.00 93.56 86 GLU A O 1
ATOM 690 N N . SER A 1 87 ? 0.071 -13.797 -7.834 1.00 93.06 87 SER A N 1
ATOM 691 C CA . SER A 1 87 ? 1.179 -13.197 -8.588 1.00 93.06 87 SER A CA 1
ATOM 692 C C . SER A 1 87 ? 1.588 -11.835 -8.028 1.00 93.06 87 SER A C 1
ATOM 694 O O . SER A 1 87 ? 2.778 -11.537 -7.912 1.00 93.06 87 SER A O 1
ATOM 696 N N . PHE A 1 88 ? 0.614 -11.020 -7.617 1.00 95.56 88 PHE A N 1
ATOM 697 C CA . PHE A 1 88 ? 0.885 -9.715 -7.034 1.00 95.56 88 PHE A CA 1
ATOM 698 C C . PHE A 1 88 ? 1.502 -9.833 -5.637 1.00 95.56 88 PHE A C 1
ATOM 700 O O . PHE A 1 88 ? 2.464 -9.127 -5.329 1.00 95.56 88 PHE A O 1
ATOM 707 N N . GLY A 1 89 ? 1.023 -10.774 -4.821 1.00 94.75 89 GLY A N 1
ATOM 708 C CA . GLY A 1 89 ? 1.535 -11.065 -3.481 1.00 94.75 89 GLY A CA 1
ATOM 709 C C . GLY A 1 89 ? 2.979 -11.577 -3.455 1.00 94.75 89 GLY A C 1
ATOM 710 O O . GLY A 1 89 ? 3.652 -11.444 -2.436 1.00 94.75 89 GLY A O 1
ATOM 711 N N . MET A 1 90 ? 3.497 -12.105 -4.569 1.00 94.38 90 MET A N 1
ATOM 712 C CA . MET A 1 90 ? 4.917 -12.463 -4.703 1.00 94.38 90 MET A CA 1
ATOM 713 C C . MET A 1 90 ? 5.819 -11.236 -4.926 1.00 94.38 90 MET A C 1
ATOM 715 O O . MET A 1 90 ? 7.006 -11.248 -4.573 1.00 94.38 90 MET A O 1
ATOM 719 N N . THR A 1 91 ? 5.272 -10.146 -5.471 1.00 95.81 91 THR A N 1
ATOM 720 C CA . THR A 1 91 ? 6.027 -8.905 -5.687 1.00 95.81 91 THR A CA 1
ATOM 721 C C . THR A 1 91 ? 6.344 -8.209 -4.360 1.00 95.81 91 THR A C 1
ATOM 723 O O . THR A 1 91 ? 5.683 -8.411 -3.341 1.00 95.81 91 THR A O 1
ATOM 726 N N . GLU A 1 92 ? 7.386 -7.378 -4.345 1.00 95.69 92 GLU A N 1
ATOM 727 C CA . GLU A 1 92 ? 7.660 -6.506 -3.192 1.00 95.69 92 GLU A CA 1
ATOM 728 C C . GLU A 1 92 ? 6.521 -5.490 -2.996 1.00 95.69 92 GLU A C 1
ATOM 730 O O . GLU A 1 92 ? 6.080 -5.273 -1.874 1.00 95.69 92 GLU A O 1
ATOM 735 N N . MET A 1 93 ? 5.968 -4.962 -4.096 1.00 95.00 93 MET A N 1
ATOM 736 C CA . MET A 1 93 ? 4.852 -4.010 -4.084 1.00 95.00 93 MET A CA 1
ATOM 737 C C . MET A 1 93 ? 3.602 -4.575 -3.403 1.00 95.00 93 MET A C 1
ATOM 739 O O . MET A 1 93 ? 3.036 -3.915 -2.537 1.00 95.00 93 MET A O 1
ATOM 743 N N . GLY A 1 94 ? 3.175 -5.789 -3.761 1.00 94.94 94 GLY A N 1
ATOM 744 C CA . GLY A 1 94 ? 1.982 -6.410 -3.182 1.00 94.94 94 GLY A CA 1
ATOM 745 C C . GLY A 1 94 ? 2.130 -6.693 -1.687 1.00 94.94 94 GLY A C 1
ATOM 746 O O . GLY A 1 94 ? 1.215 -6.410 -0.913 1.00 94.94 94 GLY A O 1
ATOM 747 N N . ARG A 1 95 ? 3.304 -7.177 -1.256 1.00 95.38 95 ARG A N 1
ATOM 748 C CA . ARG A 1 95 ? 3.606 -7.414 0.168 1.00 95.38 95 ARG A CA 1
ATOM 749 C C . ARG A 1 95 ? 3.585 -6.126 0.979 1.00 95.38 95 ARG A C 1
ATOM 751 O O . ARG A 1 95 ? 3.000 -6.092 2.061 1.00 95.38 95 ARG A O 1
ATOM 758 N N . ASP A 1 96 ? 4.174 -5.065 0.446 1.00 94.62 96 ASP A N 1
ATOM 759 C CA . ASP A 1 96 ? 4.207 -3.775 1.121 1.00 94.62 96 ASP A CA 1
ATOM 760 C C . ASP A 1 96 ? 2.843 -3.089 1.133 1.00 94.62 96 ASP A C 1
ATOM 762 O O . ASP A 1 96 ? 2.471 -2.534 2.163 1.00 94.62 96 ASP A O 1
ATOM 766 N N . LEU A 1 97 ? 2.056 -3.158 0.053 1.00 93.50 97 LEU A N 1
ATOM 767 C CA . LEU A 1 97 ? 0.676 -2.660 0.069 1.00 93.50 97 LEU A CA 1
ATOM 768 C C . LEU A 1 97 ? -0.165 -3.389 1.117 1.00 93.50 97 LEU A C 1
ATOM 770 O O . LEU A 1 97 ? -0.915 -2.746 1.850 1.00 93.50 97 LEU A O 1
ATOM 774 N N . LEU A 1 98 ? -0.007 -4.708 1.238 1.00 93.44 98 LEU A N 1
ATOM 775 C CA . LEU A 1 98 ? -0.685 -5.487 2.270 1.00 93.44 98 LEU A CA 1
ATOM 776 C C . LEU A 1 98 ? -0.248 -5.048 3.675 1.00 93.44 98 LEU A C 1
ATOM 778 O O . LEU A 1 98 ? -1.071 -4.922 4.584 1.00 93.44 98 LEU A O 1
ATOM 782 N N . ALA A 1 99 ? 1.041 -4.754 3.852 1.00 92.94 99 ALA A N 1
ATOM 783 C CA . ALA A 1 99 ? 1.558 -4.218 5.102 1.00 92.94 99 ALA A CA 1
ATOM 784 C C . ALA A 1 99 ? 1.006 -2.816 5.423 1.00 92.94 99 ALA A C 1
ATOM 786 O O . ALA A 1 99 ? 0.653 -2.546 6.574 1.00 92.94 99 ALA A O 1
ATOM 787 N N . GLN A 1 100 ? 0.876 -1.941 4.424 1.00 91.38 100 GLN A N 1
ATOM 788 C CA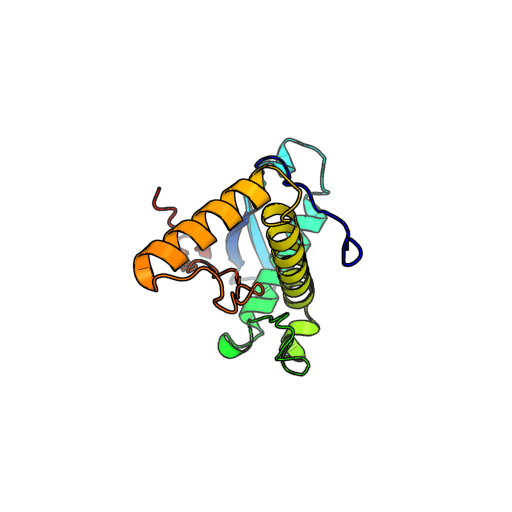 . GLN A 1 100 ? 0.257 -0.624 4.592 1.00 91.38 100 GLN A CA 1
ATOM 789 C C . GLN A 1 100 ? -1.227 -0.733 4.947 1.00 91.38 100 GLN A C 1
ATOM 791 O O . GLN A 1 100 ? -1.695 -0.020 5.832 1.00 91.38 100 GLN A O 1
ATOM 796 N N . ASP A 1 101 ? -1.958 -1.663 4.331 1.00 90.94 101 ASP A N 1
ATOM 797 C CA . ASP A 1 101 ? -3.361 -1.918 4.665 1.00 90.94 101 ASP A CA 1
ATOM 798 C C . ASP A 1 101 ? -3.526 -2.398 6.121 1.00 90.94 101 ASP A C 1
ATOM 800 O O . ASP A 1 101 ? -4.432 -1.963 6.839 1.00 90.94 101 ASP A O 1
ATOM 804 N N . TYR A 1 102 ? -2.605 -3.236 6.605 1.00 91.19 102 TYR A N 1
ATOM 805 C CA . TYR A 1 102 ? -2.570 -3.650 8.009 1.00 91.19 102 TYR A CA 1
ATOM 806 C C . TYR A 1 102 ? -2.284 -2.473 8.950 1.00 91.19 102 TYR A C 1
ATOM 808 O O . TYR A 1 102 ? -2.973 -2.308 9.959 1.00 91.19 102 TYR A O 1
ATOM 816 N N . LEU A 1 103 ? -1.287 -1.641 8.627 1.00 91.25 103 LEU A N 1
ATOM 817 C CA . LEU A 1 103 ? -0.950 -0.460 9.425 1.00 91.25 103 LEU A CA 1
ATOM 818 C C . LEU A 1 103 ? -2.108 0.536 9.473 1.00 91.25 103 LEU A C 1
ATOM 820 O O . LEU A 1 103 ? -2.432 1.018 10.556 1.00 91.25 103 LEU A O 1
ATOM 824 N N . LEU A 1 104 ? -2.777 0.785 8.343 1.00 90.00 104 LEU A N 1
ATOM 825 C CA . LEU A 1 104 ? -3.976 1.619 8.283 1.00 90.00 104 LEU A CA 1
ATOM 826 C C . LEU A 1 104 ? -5.034 1.114 9.267 1.00 90.00 104 LEU A C 1
ATOM 828 O O . LEU A 1 104 ? -5.542 1.890 10.073 1.00 90.00 104 LEU A O 1
ATOM 832 N N . LYS A 1 105 ? -5.315 -0.193 9.262 1.00 88.44 105 LYS A N 1
ATOM 833 C CA . LYS A 1 105 ? -6.288 -0.806 10.177 1.00 88.44 105 LYS A CA 1
ATOM 834 C C . LYS A 1 105 ? -5.881 -0.670 11.645 1.00 88.44 105 LYS A C 1
ATOM 836 O O . LYS A 1 105 ? -6.730 -0.343 12.473 1.00 88.44 105 LYS A O 1
ATOM 841 N N . GLN A 1 106 ? -4.603 -0.869 11.976 1.00 89.38 106 GLN A N 1
ATOM 842 C CA . GLN A 1 106 ? -4.101 -0.679 13.345 1.00 89.38 106 GLN A CA 1
ATOM 843 C C . GLN A 1 106 ? -4.193 0.788 13.796 1.00 89.38 106 GLN A C 1
ATOM 845 O O . GLN A 1 106 ? -4.607 1.056 14.925 1.00 89.38 106 GLN A O 1
ATOM 850 N N . ILE A 1 107 ? -3.860 1.742 12.922 1.00 89.56 107 ILE A N 1
ATOM 851 C CA . ILE A 1 107 ? -3.971 3.179 13.207 1.00 89.56 107 ILE A CA 1
ATOM 852 C C . ILE A 1 107 ? -5.437 3.559 13.410 1.00 89.56 107 ILE A C 1
ATOM 854 O O . ILE A 1 107 ? -5.766 4.183 14.414 1.00 89.56 107 ILE A O 1
ATOM 858 N N . THR A 1 108 ? -6.340 3.142 12.515 1.00 87.62 108 THR A N 1
ATOM 859 C CA . THR A 1 108 ? -7.777 3.405 12.665 1.00 87.62 108 THR A CA 1
ATOM 860 C C . THR A 1 108 ? -8.303 2.857 13.987 1.00 87.62 108 THR A C 1
ATOM 862 O O . THR A 1 108 ? -8.958 3.597 14.714 1.00 87.62 108 THR A O 1
ATOM 865 N N . ALA A 1 109 ? -7.971 1.609 14.337 1.00 87.81 109 ALA A N 1
ATOM 866 C CA . ALA A 1 109 ? -8.367 1.007 15.610 1.00 87.81 109 ALA A CA 1
ATOM 867 C C . ALA A 1 109 ? -7.826 1.786 16.821 1.00 87.81 109 ALA A C 1
ATOM 869 O O . ALA A 1 109 ? -8.553 1.993 17.789 1.00 87.81 109 ALA A O 1
ATOM 870 N N . SER A 1 110 ? -6.580 2.262 16.742 1.00 88.38 110 SER A N 1
ATOM 871 C CA . SER A 1 110 ? -5.955 3.067 17.798 1.00 88.38 110 SER A CA 1
ATOM 872 C C . SER A 1 110 ? -6.651 4.422 17.967 1.00 88.38 110 SER A C 1
ATOM 874 O O . SER A 1 110 ? -6.896 4.846 19.090 1.00 88.38 110 SER A O 1
ATOM 876 N N . LEU A 1 111 ? -7.020 5.089 16.868 1.00 88.00 111 LEU A N 1
ATOM 877 C CA . LEU A 1 111 ? -7.660 6.411 16.898 1.00 88.00 111 LEU A CA 1
ATOM 878 C C . LEU A 1 111 ? -9.106 6.377 17.411 1.00 88.00 111 LEU A C 1
ATOM 880 O O . LEU A 1 111 ? -9.561 7.353 18.004 1.00 88.00 111 LEU A O 1
ATOM 884 N N . ILE A 1 112 ? -9.831 5.276 17.186 1.00 88.00 112 ILE A N 1
ATOM 885 C CA . ILE A 1 112 ? -11.222 5.112 17.645 1.00 88.00 112 ILE A CA 1
ATOM 886 C C . ILE A 1 112 ? -11.328 4.328 18.957 1.00 88.00 112 ILE A C 1
ATOM 888 O O . ILE A 1 112 ? -12.429 3.913 19.327 1.00 88.00 112 ILE A O 1
ATOM 892 N N . TYR A 1 113 ? -10.213 4.104 19.657 1.00 89.06 113 TYR A N 1
ATOM 893 C CA . TYR A 1 113 ? -10.208 3.351 20.906 1.00 89.06 113 TYR A CA 1
ATOM 894 C C . TYR A 1 113 ? -11.081 4.055 21.965 1.00 89.06 113 TYR A C 1
ATOM 896 O O . TYR A 1 113 ? -10.768 5.188 22.336 1.00 89.06 113 TYR A O 1
ATOM 904 N N . PRO A 1 114 ? -12.175 3.437 22.459 1.00 86.38 114 PRO A N 1
ATOM 905 C CA . PRO A 1 114 ? -13.191 4.139 23.251 1.00 86.38 114 PRO A CA 1
ATOM 906 C C . PRO A 1 114 ? -12.707 4.742 24.570 1.00 86.38 114 PRO A C 1
ATOM 908 O O . PRO A 1 114 ? -13.402 5.581 25.133 1.00 86.38 114 PRO A O 1
ATOM 911 N N . GLU A 1 115 ? -11.558 4.312 25.090 1.00 87.06 115 GLU A N 1
ATOM 912 C CA . GLU A 1 115 ? -11.034 4.802 26.368 1.00 87.06 115 GLU A CA 1
ATOM 913 C C . GLU A 1 115 ? -10.107 6.017 26.211 1.00 87.06 115 GLU A C 1
ATOM 915 O O . GLU A 1 115 ? -9.893 6.741 27.186 1.00 87.06 115 GLU A O 1
ATOM 920 N N . ASP A 1 116 ? -9.622 6.291 24.996 1.00 87.50 116 ASP A N 1
ATOM 921 C CA . ASP A 1 116 ? -8.816 7.476 24.694 1.00 87.50 116 ASP A CA 1
ATOM 922 C C . ASP A 1 116 ? -9.710 8.686 24.402 1.00 87.50 116 ASP A C 1
ATOM 924 O O . ASP A 1 116 ? -10.821 8.552 23.889 1.00 87.50 116 ASP A O 1
ATOM 928 N N . ASP A 1 117 ? -9.224 9.896 24.681 1.00 90.94 117 ASP A N 1
ATOM 929 C CA . ASP A 1 117 ? -10.026 11.125 24.567 1.00 90.94 117 ASP A CA 1
ATOM 930 C C . ASP A 1 117 ? -10.582 11.356 23.152 1.00 90.94 117 ASP A C 1
ATOM 932 O O . ASP A 1 117 ? -11.740 11.762 22.976 1.00 90.94 117 ASP A O 1
ATOM 936 N N . LEU A 1 118 ? -9.783 11.036 22.128 1.00 89.81 118 LEU A N 1
ATOM 937 C CA . LEU A 1 118 ? -10.212 11.108 20.733 1.00 89.81 118 LEU A CA 1
ATOM 938 C C . LEU A 1 118 ? -11.313 10.083 20.428 1.00 89.81 118 LEU A C 1
ATOM 940 O O . LEU A 1 118 ? -12.330 10.436 19.828 1.00 89.81 118 LEU A O 1
ATOM 944 N N . GLY A 1 119 ? -11.145 8.837 20.877 1.00 89.81 119 GLY A N 1
ATOM 945 C CA . GLY A 1 119 ? -12.124 7.775 20.664 1.00 89.81 119 GLY A CA 1
ATOM 946 C C . GLY A 1 119 ? -13.425 8.021 21.425 1.00 89.81 119 GLY A C 1
ATOM 947 O O . GLY A 1 119 ? -14.497 7.893 20.835 1.00 89.81 119 GLY A O 1
ATOM 948 N N . LYS A 1 120 ? -13.364 8.488 22.680 1.00 91.69 120 LYS A N 1
ATOM 949 C CA . LYS A 1 120 ? -14.540 8.955 23.441 1.00 91.69 120 LYS A CA 1
ATOM 950 C C . LYS A 1 120 ? -15.314 10.006 22.657 1.00 91.69 120 LYS A C 1
ATOM 952 O O . LYS A 1 120 ? -16.527 9.900 22.493 1.00 91.69 120 LYS A O 1
ATOM 957 N N . THR A 1 121 ? -14.608 11.006 22.129 1.00 92.25 121 THR A N 1
ATOM 958 C CA . THR A 1 121 ? -15.214 12.078 21.329 1.00 92.25 121 THR A CA 1
ATOM 959 C C . THR A 1 121 ? -15.875 11.531 20.064 1.00 92.25 121 THR A C 1
ATOM 961 O O . THR A 1 121 ? -16.994 11.929 19.734 1.00 92.25 121 THR A O 1
ATOM 964 N N . PHE A 1 122 ? -15.212 10.605 19.368 1.00 90.25 122 PHE A N 1
ATOM 965 C CA . PHE A 1 122 ? -15.755 9.944 18.185 1.00 90.25 122 PHE A CA 1
ATOM 966 C C . PHE A 1 122 ? -17.048 9.179 18.504 1.00 90.25 122 PHE A C 1
ATOM 968 O O . PHE A 1 122 ? -18.087 9.461 17.906 1.00 90.25 122 PHE A O 1
ATOM 975 N N . TRP A 1 123 ? -17.020 8.270 19.484 1.00 89.12 123 TRP A N 1
ATOM 976 C CA . TRP A 1 123 ? -18.175 7.440 19.840 1.00 89.12 123 TRP A CA 1
ATOM 977 C C . TRP A 1 123 ? -19.339 8.258 20.403 1.00 89.12 123 TRP A C 1
ATOM 979 O O . TRP A 1 123 ? -20.485 8.006 20.036 1.00 89.12 123 TRP A O 1
ATOM 989 N N . ASN A 1 124 ? -19.068 9.300 21.195 1.00 90.31 124 ASN A N 1
ATOM 990 C CA . ASN A 1 124 ? -20.104 10.221 21.668 1.00 90.31 124 ASN A CA 1
ATOM 991 C C . ASN A 1 124 ? -20.861 10.874 20.505 1.00 90.31 124 ASN A C 1
ATOM 993 O O . ASN A 1 124 ? -22.089 10.941 20.534 1.00 90.31 124 ASN A O 1
ATOM 997 N N . ARG A 1 125 ? -20.155 11.311 19.453 1.00 89.69 125 ARG A N 1
ATOM 998 C CA . ARG A 1 125 ? -20.791 11.876 18.251 1.00 89.69 125 ARG A CA 1
ATOM 999 C C . ARG A 1 125 ? -21.621 10.833 17.507 1.00 89.69 125 ARG A C 1
ATOM 1001 O O . ARG A 1 125 ? -22.745 11.131 17.113 1.00 89.69 125 ARG A O 1
ATOM 1008 N N . VAL A 1 126 ? -21.099 9.615 17.349 1.00 87.25 126 VAL A N 1
ATOM 1009 C CA . VAL A 1 126 ? -21.820 8.509 16.695 1.00 87.25 126 VAL A CA 1
ATOM 1010 C C . VAL A 1 126 ? -23.135 8.210 17.418 1.00 87.25 126 VAL A C 1
ATOM 1012 O O . VAL A 1 126 ? -24.186 8.173 16.779 1.00 87.25 126 VAL A O 1
ATOM 1015 N N . TYR A 1 127 ? -23.107 8.064 18.745 1.00 86.88 127 TYR A N 1
ATOM 1016 C CA . TYR A 1 127 ? -24.313 7.782 19.528 1.00 86.88 127 TYR A CA 1
ATOM 1017 C C . TYR A 1 127 ? -25.304 8.952 19.540 1.00 86.88 127 TYR A C 1
ATOM 1019 O O . TYR A 1 127 ? -26.512 8.724 19.473 1.00 86.88 127 TYR A O 1
ATOM 1027 N N . GLN A 1 128 ? -24.826 10.200 19.567 1.00 89.06 128 GLN A N 1
ATOM 1028 C CA . GLN A 1 128 ? -25.694 11.376 19.443 1.00 89.06 128 GLN A CA 1
ATOM 1029 C C . GLN A 1 128 ? -26.428 11.403 18.097 1.00 89.06 128 GLN A C 1
ATOM 1031 O O . GLN A 1 128 ? -27.634 11.643 18.062 1.00 89.06 128 GLN A O 1
ATOM 1036 N N . GLU A 1 129 ? -25.732 11.131 16.992 1.00 86.75 129 GLU A N 1
ATOM 1037 C CA . GLU A 1 129 ? -26.344 11.079 15.660 1.00 86.75 129 GLU A CA 1
ATOM 1038 C C . GLU A 1 129 ? -27.301 9.890 15.502 1.00 86.75 129 GLU A C 1
ATOM 1040 O O . GLU A 1 129 ? -28.373 10.044 14.914 1.00 86.75 129 GLU A O 1
ATOM 1045 N N . ALA A 1 130 ? -26.968 8.729 16.074 1.00 85.88 130 ALA A N 1
ATOM 1046 C CA . ALA A 1 130 ? -27.864 7.575 16.118 1.00 85.88 130 ALA A CA 1
ATOM 1047 C C . ALA A 1 130 ? -29.178 7.912 16.840 1.00 85.88 130 ALA A C 1
ATOM 1049 O O . ALA A 1 130 ? -30.260 7.685 16.298 1.00 85.88 130 ALA A O 1
ATOM 1050 N N . ASN A 1 131 ? -29.090 8.553 18.009 1.00 86.19 131 ASN A N 1
ATOM 1051 C CA . ASN A 1 131 ? -30.266 8.954 18.771 1.00 86.19 131 ASN A CA 1
ATOM 1052 C C . ASN A 1 131 ? -31.127 9.981 18.017 1.00 86.19 131 ASN A C 1
ATOM 1054 O O . ASN A 1 131 ? -32.347 9.858 17.995 1.00 86.19 131 ASN A O 1
ATOM 1058 N N . LYS A 1 132 ? -30.513 10.962 17.340 1.00 88.56 132 LYS A N 1
ATOM 1059 C CA . LYS A 1 132 ? -31.253 11.944 16.525 1.00 88.56 132 LYS A CA 1
ATOM 1060 C C . LYS A 1 132 ? -32.010 11.302 15.363 1.00 88.56 132 LYS A C 1
ATOM 1062 O O . LYS A 1 132 ? -33.116 11.728 15.054 1.00 88.56 132 LYS A O 1
ATOM 1067 N N . ARG A 1 133 ? -31.402 10.322 14.688 1.00 84.88 133 ARG A N 1
ATOM 1068 C CA . ARG A 1 133 ? -31.969 9.713 13.473 1.00 84.88 133 ARG A CA 1
ATOM 1069 C C . ARG A 1 133 ? -32.960 8.593 13.763 1.00 84.88 133 ARG A C 1
ATOM 1071 O O . ARG A 1 133 ? -33.892 8.406 12.990 1.00 84.88 133 ARG A O 1
ATOM 1078 N N . PHE A 1 134 ? -32.745 7.847 14.841 1.00 83.69 134 PHE A N 1
ATOM 1079 C CA . PHE A 1 134 ? -33.464 6.600 15.106 1.00 83.69 134 PHE A CA 1
ATOM 1080 C C . PHE A 1 134 ? -34.131 6.558 16.488 1.00 83.69 134 PHE A C 1
ATOM 1082 O O . PHE A 1 134 ? -34.774 5.565 16.814 1.00 83.69 134 PHE A O 1
ATOM 1089 N N . GLY A 1 135 ? -33.981 7.601 17.312 1.00 82.25 135 GLY A N 1
ATOM 1090 C CA . GLY A 1 135 ? -34.581 7.682 18.651 1.00 82.25 135 GLY A CA 1
ATOM 1091 C C . GLY A 1 135 ? -33.998 6.699 19.670 1.00 82.25 135 GLY A C 1
ATOM 1092 O O . GLY A 1 135 ? -34.577 6.505 20.735 1.00 82.25 135 GLY A O 1
ATOM 1093 N N . THR A 1 136 ? -32.885 6.038 19.341 1.00 77.50 136 THR A N 1
ATOM 1094 C CA . THR A 1 136 ? -32.223 5.058 20.202 1.00 77.50 136 THR A CA 1
ATOM 1095 C C . THR A 1 136 ? -30.717 5.053 19.970 1.00 77.50 136 THR A C 1
ATOM 1097 O O . THR A 1 136 ? -30.233 5.328 18.871 1.00 77.50 136 THR A O 1
ATOM 1100 N N . THR A 1 137 ? -29.969 4.711 21.013 1.00 73.81 137 THR A N 1
ATOM 1101 C CA . THR A 1 137 ? -28.529 4.431 20.952 1.00 73.81 137 THR A CA 1
ATOM 1102 C C . THR A 1 137 ? -28.231 2.935 20.852 1.00 73.81 137 THR A C 1
ATOM 1104 O O . THR A 1 137 ? -27.094 2.565 20.573 1.00 73.81 137 THR A O 1
ATOM 1107 N N . ASN A 1 138 ? -29.241 2.069 21.024 1.00 69.50 138 ASN A N 1
ATOM 1108 C CA . ASN A 1 138 ? -29.107 0.611 20.983 1.00 69.50 138 ASN A CA 1
ATOM 1109 C C . ASN A 1 138 ? -29.158 0.071 19.544 1.00 69.50 138 ASN A C 1
ATOM 1111 O O . ASN A 1 138 ? -29.946 -0.814 19.211 1.00 69.50 138 ASN A O 1
ATOM 1115 N N . ILE A 1 139 ? -28.350 0.663 18.669 1.00 62.66 139 ILE A N 1
ATOM 1116 C CA . ILE A 1 139 ? -28.162 0.198 17.297 1.00 62.66 139 ILE A CA 1
ATOM 1117 C C . ILE A 1 139 ? -26.869 -0.613 17.290 1.00 62.66 139 ILE A C 1
ATOM 1119 O O . ILE A 1 139 ? -25.866 -0.122 17.812 1.00 62.66 139 ILE A O 1
ATOM 1123 N N . PRO A 1 140 ? -26.841 -1.819 16.702 1.00 63.12 140 PRO A N 1
ATOM 1124 C CA . PRO A 1 140 ? -25.588 -2.520 16.472 1.00 63.12 140 PRO A CA 1
ATOM 1125 C C . PRO A 1 140 ? -24.718 -1.672 15.536 1.00 63.12 140 PRO A C 1
ATOM 1127 O O . PRO A 1 140 ? -24.888 -1.680 14.317 1.00 63.12 140 PRO A O 1
ATOM 1130 N N . VAL A 1 141 ? -23.802 -0.890 16.109 1.00 61.81 141 VAL A N 1
ATOM 1131 C CA . VAL A 1 141 ? -22.839 -0.121 15.328 1.00 61.81 141 VAL A CA 1
ATOM 1132 C C . VAL A 1 141 ? -21.761 -1.097 14.892 1.00 61.81 141 VAL A C 1
ATOM 1134 O O . VAL A 1 141 ? -21.032 -1.638 15.723 1.00 61.81 141 VAL A O 1
ATOM 1137 N N . ASN A 1 142 ? -21.663 -1.352 13.588 1.00 62.16 142 ASN A N 1
ATOM 1138 C CA . ASN A 1 142 ? -20.542 -2.115 13.064 1.00 62.16 142 ASN A CA 1
ATOM 1139 C C . ASN A 1 142 ? -19.259 -1.315 13.322 1.00 62.16 142 ASN A C 1
ATOM 1141 O O . ASN A 1 142 ? -18.995 -0.312 12.663 1.00 62.16 142 ASN A O 1
ATOM 1145 N N . THR A 1 143 ? -18.476 -1.745 14.307 1.00 58.81 143 THR A N 1
ATOM 1146 C CA . THR A 1 143 ? -17.214 -1.097 14.676 1.00 58.81 143 THR A CA 1
ATOM 1147 C C . THR A 1 143 ? -16.106 -1.379 13.656 1.00 58.81 143 THR A C 1
ATOM 1149 O O . THR A 1 143 ? -15.092 -0.680 13.633 1.00 58.81 143 THR A O 1
ATOM 1152 N N . PHE A 1 144 ? -16.316 -2.349 12.755 1.00 61.72 144 PHE A N 1
ATOM 1153 C CA . PHE A 1 144 ? -15.428 -2.649 11.637 1.00 61.72 144 PHE A CA 1
ATOM 1154 C C . PHE A 1 144 ? -15.754 -1.766 10.436 1.00 61.72 144 PHE A C 1
ATOM 1156 O O . PHE A 1 144 ? -16.413 -2.173 9.476 1.00 61.72 144 PHE A O 1
ATOM 1163 N N . ASN A 1 145 ? -15.247 -0.538 10.485 1.00 66.62 145 ASN A N 1
ATOM 1164 C CA . ASN A 1 145 ? -15.264 0.356 9.337 1.00 66.62 145 ASN A CA 1
ATOM 1165 C C . ASN A 1 145 ? -14.368 -0.209 8.225 1.00 66.62 145 ASN A C 1
ATOM 1167 O O . ASN A 1 145 ? -13.183 -0.476 8.441 1.00 66.62 145 ASN A O 1
ATOM 1171 N N . LYS A 1 146 ? -14.922 -0.375 7.017 1.00 70.56 146 LYS A N 1
ATOM 1172 C CA . LYS A 1 146 ? -14.120 -0.690 5.830 1.00 70.56 146 LYS A CA 1
ATOM 1173 C C . LYS A 1 146 ? -13.341 0.561 5.429 1.00 70.56 146 LYS A C 1
ATOM 1175 O O . LYS A 1 146 ? -13.900 1.481 4.844 1.00 70.56 146 LYS A O 1
ATOM 1180 N N . VAL A 1 147 ? -12.060 0.584 5.777 1.00 74.69 147 VAL A N 1
ATOM 1181 C CA . VAL A 1 147 ? -11.099 1.605 5.350 1.00 74.69 147 VAL A CA 1
ATOM 1182 C C . VAL A 1 147 ? -10.197 1.028 4.264 1.00 74.69 147 VAL A C 1
ATOM 1184 O O . VAL A 1 147 ? -9.767 -0.123 4.362 1.00 74.69 147 VAL A O 1
ATOM 1187 N N . TRP A 1 148 ? -9.932 1.818 3.227 1.00 77.62 148 TRP A N 1
ATOM 1188 C CA . TRP A 1 148 ? -9.062 1.451 2.112 1.00 77.62 148 TRP A CA 1
ATOM 1189 C C . TRP A 1 148 ? -8.301 2.676 1.603 1.00 77.62 148 TRP A C 1
ATOM 1191 O O . TRP A 1 148 ? -8.738 3.815 1.777 1.00 77.62 148 TRP A O 1
ATOM 1201 N N . ILE A 1 149 ? -7.172 2.434 0.941 1.00 77.81 149 ILE A N 1
ATOM 1202 C CA . ILE A 1 149 ? -6.393 3.460 0.242 1.00 77.81 149 ILE A CA 1
ATOM 1203 C C . ILE A 1 149 ? -6.746 3.366 -1.239 1.00 77.81 149 ILE A C 1
ATOM 1205 O O . ILE A 1 149 ? -6.606 2.303 -1.838 1.00 77.81 149 ILE A O 1
ATOM 1209 N N . VAL A 1 150 ? -7.201 4.471 -1.832 1.00 77.19 150 VAL A N 1
ATOM 1210 C CA . VAL A 1 150 ? -7.408 4.559 -3.283 1.00 77.19 150 VAL A CA 1
ATOM 1211 C C . VAL A 1 150 ? -6.206 5.277 -3.892 1.00 77.19 150 VAL A C 1
ATOM 1213 O O . VAL A 1 150 ? -5.936 6.414 -3.495 1.00 77.19 150 VAL A O 1
ATOM 1216 N N . PRO A 1 151 ? -5.465 4.653 -4.825 1.00 71.44 151 PRO A N 1
ATOM 1217 C CA . PRO A 1 151 ? -4.376 5.332 -5.505 1.00 71.44 151 PRO A CA 1
ATOM 1218 C C . PRO A 1 151 ? -4.921 6.444 -6.404 1.00 71.44 151 PRO A C 1
ATOM 1220 O O . PRO A 1 151 ? -5.986 6.332 -7.013 1.00 71.44 151 PRO A O 1
ATOM 1223 N N . GLU A 1 152 ? -4.165 7.529 -6.508 1.00 74.00 152 GLU A N 1
ATOM 1224 C CA . GLU A 1 152 ? -4.453 8.582 -7.476 1.00 74.00 152 GLU A CA 1
ATOM 1225 C C . GLU A 1 152 ? -4.057 8.133 -8.891 1.00 74.00 152 GLU A C 1
ATOM 1227 O O . GLU A 1 152 ? -3.172 7.293 -9.066 1.00 74.00 152 GLU A O 1
ATOM 1232 N N . LYS A 1 153 ? -4.690 8.709 -9.920 1.00 74.06 153 LYS A N 1
ATOM 1233 C CA . LYS A 1 153 ? -4.357 8.402 -11.315 1.00 74.06 153 LYS A CA 1
ATOM 1234 C C . LYS A 1 153 ? -2.972 8.946 -11.675 1.00 74.06 153 LYS A C 1
ATOM 1236 O O . LYS A 1 153 ? -2.713 10.141 -11.531 1.00 74.06 153 LYS A O 1
ATOM 1241 N N . ALA A 1 154 ? -2.110 8.083 -12.208 1.00 70.94 154 ALA A N 1
ATOM 1242 C CA . ALA A 1 154 ? -0.856 8.490 -12.832 1.00 70.94 154 ALA A CA 1
ATOM 1243 C C . ALA A 1 154 ? -1.092 8.871 -14.304 1.00 70.94 154 ALA A C 1
ATOM 1245 O O . ALA A 1 154 ? -1.842 8.197 -15.008 1.00 70.94 154 ALA A O 1
ATOM 1246 N N . VAL A 1 155 ? -0.446 9.942 -14.773 1.00 71.69 155 VAL A N 1
ATOM 1247 C CA . VAL A 1 155 ? -0.498 10.384 -16.177 1.00 71.69 155 VAL A CA 1
ATOM 1248 C C . VAL A 1 155 ? 0.909 10.339 -16.770 1.00 71.69 155 VAL A C 1
ATOM 1250 O O . VAL A 1 155 ? 1.841 10.901 -16.186 1.00 71.69 155 VAL A O 1
ATOM 1253 N N . VAL A 1 156 ? 1.049 9.669 -17.919 1.00 69.69 156 VAL A N 1
ATOM 1254 C CA . VAL A 1 156 ? 2.296 9.588 -18.696 1.00 69.69 156 VAL A CA 1
ATOM 1255 C C . VAL A 1 156 ? 2.360 10.762 -19.662 1.00 69.69 156 VAL A C 1
ATOM 1257 O O . VAL A 1 156 ? 1.390 11.011 -20.377 1.00 69.69 156 VAL A O 1
ATOM 1260 N N . TYR A 1 157 ? 3.509 11.424 -19.754 1.00 68.38 157 TYR A N 1
ATOM 1261 C CA . TYR A 1 157 ? 3.814 12.318 -20.868 1.00 68.38 157 TYR A CA 1
ATOM 1262 C C . TYR A 1 157 ? 5.096 11.865 -21.554 1.00 68.38 157 TYR A C 1
ATOM 1264 O O . TYR A 1 157 ? 6.118 11.689 -20.894 1.00 68.38 157 TYR A O 1
ATOM 1272 N N . GLU A 1 158 ? 5.051 11.721 -22.874 1.00 70.88 158 GLU A N 1
ATOM 1273 C CA . GLU A 1 158 ? 6.213 11.417 -23.705 1.00 70.88 158 GLU A CA 1
ATOM 1274 C C . GLU A 1 158 ? 6.750 12.703 -24.347 1.00 70.88 158 GLU A C 1
ATOM 1276 O O . GLU A 1 158 ? 5.997 13.479 -24.938 1.00 70.88 158 GLU A O 1
ATOM 1281 N N . ASN A 1 159 ? 8.058 12.945 -24.243 1.00 66.38 159 ASN A N 1
ATOM 1282 C CA . ASN A 1 159 ? 8.731 14.033 -24.942 1.00 66.38 159 ASN A CA 1
ATOM 1283 C C . ASN A 1 159 ? 9.668 13.480 -26.027 1.00 66.38 159 ASN A C 1
ATOM 1285 O O . ASN A 1 159 ? 10.804 13.066 -25.763 1.00 66.38 159 ASN A O 1
ATOM 1289 N N . ALA A 1 160 ? 9.189 13.538 -27.271 1.00 57.91 160 ALA A N 1
ATOM 1290 C CA . ALA A 1 160 ? 9.864 13.013 -28.456 1.00 57.91 160 ALA A CA 1
ATOM 1291 C C . ALA A 1 160 ? 11.200 13.706 -28.791 1.00 57.91 160 ALA A C 1
ATOM 1293 O O . ALA A 1 160 ? 12.033 13.116 -29.472 1.00 57.91 160 ALA A O 1
ATOM 1294 N N . LYS A 1 161 ? 11.466 14.929 -28.299 1.00 56.28 161 LYS A N 1
ATOM 1295 C CA . LYS A 1 161 ? 12.735 15.631 -28.589 1.00 56.28 161 LYS A CA 1
ATOM 1296 C C . LYS A 1 161 ? 13.942 15.090 -27.812 1.00 56.28 161 LYS A C 1
ATOM 1298 O O . LYS A 1 161 ? 15.063 15.478 -28.123 1.00 56.28 161 LYS A O 1
ATOM 1303 N N . ALA A 1 162 ? 13.738 14.221 -26.818 1.00 51.75 162 ALA A N 1
ATOM 1304 C CA . ALA A 1 162 ? 14.827 13.709 -25.978 1.00 51.75 162 ALA A CA 1
ATOM 1305 C C . ALA A 1 162 ? 14.719 12.220 -25.588 1.00 51.75 162 ALA A C 1
ATOM 1307 O O . ALA A 1 162 ? 15.540 11.762 -24.790 1.00 51.75 162 ALA A O 1
ATOM 1308 N N . GLY A 1 163 ? 13.723 11.475 -26.089 1.00 52.12 163 GLY A N 1
ATOM 1309 C CA . GLY A 1 163 ? 13.474 10.087 -25.659 1.00 52.12 163 GLY A CA 1
ATOM 1310 C C . GLY A 1 163 ? 13.132 9.970 -24.163 1.00 52.12 163 GLY A C 1
ATOM 1311 O O . GLY A 1 163 ? 13.486 8.991 -23.506 1.00 52.12 163 GLY A O 1
ATOM 1312 N N . GLN A 1 164 ? 12.514 11.005 -23.586 1.00 48.03 164 GLN A N 1
ATOM 1313 C CA . GLN A 1 164 ? 12.240 11.106 -22.148 1.00 48.03 164 GLN A CA 1
ATOM 1314 C C . GLN A 1 164 ? 10.737 11.093 -21.895 1.00 48.03 164 GLN A C 1
ATOM 1316 O O . GLN A 1 164 ? 10.014 11.902 -22.473 1.00 48.03 164 GLN A O 1
ATOM 1321 N N . SER A 1 165 ? 10.276 10.218 -20.999 1.00 53.97 165 SER A N 1
ATOM 1322 C CA . SER A 1 165 ? 8.907 10.251 -20.483 1.00 53.97 165 SER A CA 1
ATOM 1323 C C . SER A 1 165 ? 8.896 10.800 -19.055 1.00 53.97 165 SER A C 1
ATOM 1325 O O . SER A 1 165 ? 9.641 10.332 -18.189 1.00 53.97 165 SER A O 1
ATOM 1327 N N . VAL A 1 166 ? 8.060 11.810 -18.804 1.00 52.38 166 VAL A N 1
ATOM 1328 C CA . VAL A 1 166 ? 7.909 12.472 -17.501 1.00 52.38 166 VAL A CA 1
ATOM 1329 C C . VAL A 1 166 ? 6.505 12.201 -16.968 1.00 52.38 166 VAL A C 1
ATOM 1331 O O . VAL A 1 166 ? 5.506 12.453 -17.637 1.00 52.38 166 VAL A O 1
ATOM 1334 N N . TRP A 1 167 ? 6.425 11.712 -15.738 1.00 52.12 167 TRP A N 1
ATOM 1335 C CA . TRP A 1 167 ? 5.191 11.471 -15.003 1.00 52.12 167 TRP A CA 1
ATOM 1336 C C . TRP A 1 167 ? 4.911 12.668 -14.096 1.00 52.12 167 TRP A C 1
ATOM 1338 O O . TRP A 1 167 ? 5.752 13.056 -13.280 1.00 52.12 167 TRP A O 1
ATOM 1348 N N . ARG A 1 168 ? 3.723 13.269 -14.211 1.00 44.50 168 ARG A N 1
ATOM 1349 C CA . ARG A 1 168 ? 3.321 14.386 -13.342 1.00 44.50 168 ARG A CA 1
ATOM 1350 C C . ARG A 1 168 ? 2.048 14.035 -12.583 1.00 44.50 168 ARG A C 1
ATOM 1352 O O . ARG A 1 168 ? 1.013 13.766 -13.185 1.00 44.50 168 ARG A O 1
ATOM 1359 N N . LYS A 1 169 ? 2.126 14.084 -11.253 1.00 44.91 169 LYS A N 1
ATOM 1360 C CA . LYS A 1 169 ? 0.967 14.028 -10.356 1.00 44.91 169 LYS A CA 1
ATOM 1361 C C . LYS A 1 169 ? 0.262 15.390 -10.369 1.00 44.91 169 LYS A C 1
ATOM 1363 O O . LYS A 1 169 ? 0.925 16.410 -10.173 1.00 44.91 169 LYS A O 1
ATOM 1368 N N . HIS A 1 170 ? -1.048 15.420 -10.602 1.00 35.41 170 HIS A N 1
ATOM 1369 C CA . HIS A 1 170 ? -1.856 16.630 -10.435 1.00 35.41 170 HIS A CA 1
ATOM 1370 C C . HIS A 1 170 ? -2.357 16.699 -8.991 1.00 35.41 170 HIS A C 1
ATOM 1372 O O . HIS A 1 170 ? -3.457 16.258 -8.689 1.00 35.41 170 HIS A O 1
ATOM 1378 N N . VAL A 1 171 ? -1.572 17.305 -8.101 1.00 30.75 171 VAL A N 1
ATOM 1379 C CA . VAL A 1 171 ? -2.083 17.679 -6.777 1.00 30.75 171 VAL A CA 1
ATOM 1380 C C . VAL A 1 171 ? -3.030 18.865 -6.973 1.00 30.75 171 VAL A C 1
ATOM 1382 O O . VAL A 1 171 ? -2.575 19.985 -7.201 1.00 30.75 171 VAL A O 1
ATOM 1385 N N . ARG A 1 172 ? -4.347 18.631 -6.942 1.00 28.70 172 ARG A N 1
ATOM 1386 C CA . ARG A 1 172 ? -5.300 19.709 -6.647 1.00 28.70 172 ARG A CA 1
ATOM 1387 C C . ARG A 1 172 ? -5.313 19.889 -5.130 1.00 28.70 172 ARG A C 1
ATOM 1389 O O . ARG A 1 172 ? -5.693 18.963 -4.419 1.00 28.70 172 ARG A O 1
ATOM 1396 N N . SER A 1 173 ? -4.810 21.041 -4.688 1.00 38.69 173 SER A N 1
ATOM 1397 C CA . SER A 1 173 ? -4.957 21.576 -3.328 1.00 38.69 173 SER A CA 1
ATOM 1398 C C . SER A 1 173 ? -6.418 21.802 -2.974 1.00 38.69 173 SER A C 1
ATOM 1400 O O . SER A 1 173 ? -7.135 22.276 -3.889 1.00 38.69 173 SER A O 1
#

Radius of gyration: 21.2 Å; chains: 1; bounding box: 55×38×56 Å

Sequence (173 aa):
MPKPGIRVSLSPAFNPPILKGLKVHPDNPFRFDFILDTGDAGARHAVPLREESTKLIKYFLASLTVPERDLWVNLSPYEKDRIVPESFGMTEMGRDLLAQDYLLKQITASLIYPEDDLGKTFWNRVYQEANKRFGTTNIPVNTFNKVWIVPEKAVVYENAKAGQSVWRKHVRS

pLDDT: mean 81.55, std 14.24, range [28.7, 96.06]

Foldseek 3Di:
DDDPPDADDDDPDFDAKDFWWWFADPVDRPDIDTDIDHGCCVVDVPDDSVVSVVLNVQLVVLVVVDDPVQPDADPDPVCVPGGGPPSLCVGPNSVVQSVVVVVVQSNLCNQLPCVDPNVVVVVVVVQVVCCVVPVGSPDPDPPPDDDDDDDDDWDWDADPVRSMITIDDDDDD